Protein AF-A0A3B0YJM0-F1 (afdb_monomer_lite)

Organism: NCBI:txid652676

Sequence (112 aa):
MDLKSSLTISTIVLSGLIFSACSGKNTHDIKHDTTVNKKTHSAKWSYSGNTGPAHWGTLNPNYHACKAGQSQSPVNIYKTRKGKMPNLKFNYKPTTLNVHNNGHTLQLDYAA

Structure (mmCIF, N/CA/C/O backbone):
data_AF-A0A3B0YJM0-F1
#
_entry.id   AF-A0A3B0YJM0-F1
#
loop_
_atom_site.group_PDB
_atom_site.id
_atom_site.type_symbol
_atom_site.label_atom_id
_atom_site.label_alt_id
_atom_site.label_comp_id
_atom_site.label_asym_id
_atom_site.label_entity_id
_atom_site.label_seq_id
_atom_site.pdbx_PDB_ins_code
_atom_site.Cartn_x
_atom_site.Cartn_y
_atom_site.Cartn_z
_atom_site.occupancy
_atom_site.B_iso_or_equiv
_atom_site.auth_seq_id
_atom_site.auth_comp_id
_atom_site.auth_asym_id
_atom_site.auth_atom_id
_atom_site.pdbx_PDB_model_num
ATOM 1 N N . MET A 1 1 ? 72.817 43.423 -32.935 1.00 39.22 1 MET A N 1
ATOM 2 C CA . MET A 1 1 ? 73.658 42.717 -33.918 1.00 39.22 1 MET A CA 1
ATOM 3 C C . MET A 1 1 ? 73.279 41.254 -33.847 1.00 39.22 1 MET A C 1
ATOM 5 O O . MET A 1 1 ? 73.593 40.589 -32.869 1.00 39.22 1 MET A O 1
ATOM 9 N N . ASP A 1 2 ? 72.469 40.841 -34.814 1.00 43.03 2 ASP A N 1
ATOM 10 C CA . ASP A 1 2 ? 72.033 39.475 -35.091 1.00 43.03 2 ASP A CA 1
ATOM 11 C C . ASP A 1 2 ? 73.198 38.479 -35.205 1.00 43.03 2 ASP A C 1
ATOM 13 O O . ASP A 1 2 ? 74.245 38.845 -35.733 1.00 43.03 2 ASP A 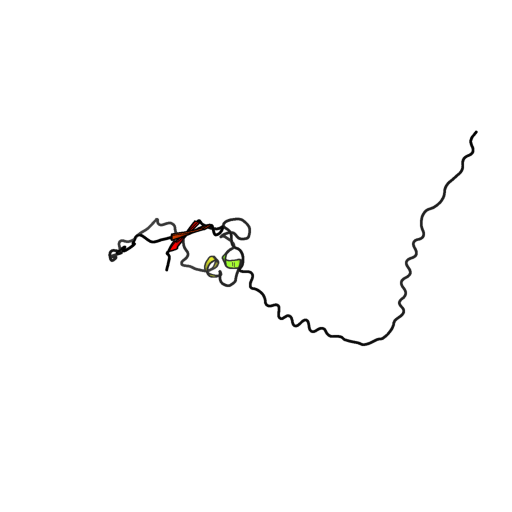O 1
ATOM 17 N N . LEU A 1 3 ? 72.961 37.198 -34.882 1.00 35.47 3 LEU A N 1
ATOM 18 C CA . LEU A 1 3 ? 72.942 36.176 -35.937 1.00 35.47 3 LEU A CA 1
ATOM 19 C C . LEU A 1 3 ? 72.152 34.914 -35.538 1.00 35.47 3 LEU A C 1
ATOM 21 O O . LEU A 1 3 ? 72.242 34.404 -34.428 1.00 35.47 3 LEU A O 1
ATOM 25 N N . LYS A 1 4 ? 71.345 34.475 -36.505 1.00 40.06 4 LYS A N 1
ATOM 26 C CA . LYS A 1 4 ? 70.346 33.396 -36.537 1.00 40.06 4 LYS A CA 1
ATOM 27 C C . LYS A 1 4 ? 70.970 31.996 -36.668 1.00 40.06 4 LYS A C 1
ATOM 29 O O . LYS A 1 4 ? 72.134 31.897 -37.042 1.00 40.06 4 LYS A O 1
ATOM 34 N N . SER A 1 5 ? 70.108 30.967 -36.554 1.00 43.41 5 SER A N 1
ATOM 35 C CA . SER A 1 5 ? 70.055 29.709 -37.355 1.00 43.41 5 SER A CA 1
ATOM 36 C C . SER A 1 5 ? 70.007 28.446 -36.471 1.00 43.41 5 SER A C 1
ATOM 38 O O . SER A 1 5 ? 70.718 28.397 -35.481 1.00 43.41 5 SER A O 1
ATOM 40 N N . SER A 1 6 ? 69.302 27.340 -36.733 1.00 40.91 6 SER A N 1
ATOM 41 C CA . SER A 1 6 ? 68.140 26.958 -37.552 1.00 40.91 6 SER A CA 1
ATOM 42 C C . SER A 1 6 ? 67.917 25.449 -37.296 1.00 40.91 6 SER A C 1
ATOM 44 O O . SER A 1 6 ? 68.867 24.690 -37.406 1.00 40.91 6 SER A O 1
ATOM 46 N N . LEU A 1 7 ? 66.676 25.054 -36.982 1.00 42.59 7 LEU A N 1
ATOM 47 C CA . LEU A 1 7 ? 65.919 23.850 -37.399 1.00 42.59 7 LEU A CA 1
ATOM 48 C C . LEU A 1 7 ? 66.512 22.408 -37.373 1.00 42.59 7 LEU A C 1
ATOM 50 O O . LEU A 1 7 ? 67.614 22.161 -37.843 1.00 42.59 7 LEU A O 1
ATOM 54 N N . THR A 1 8 ? 65.615 21.455 -37.031 1.00 41.00 8 THR A N 1
ATOM 55 C CA . THR A 1 8 ? 65.484 20.008 -37.399 1.00 41.00 8 THR A CA 1
ATOM 56 C C . THR A 1 8 ? 65.605 19.008 -36.230 1.00 41.00 8 THR A C 1
ATOM 58 O O . THR A 1 8 ? 66.390 19.242 -35.327 1.00 41.00 8 THR A O 1
ATOM 61 N N . ILE A 1 9 ? 64.889 17.875 -36.114 1.00 49.50 9 ILE A N 1
ATOM 62 C CA . ILE A 1 9 ? 63.734 17.239 -36.786 1.00 49.50 9 ILE A CA 1
ATOM 63 C C . ILE A 1 9 ? 63.152 16.208 -35.784 1.00 49.50 9 ILE A C 1
ATOM 65 O O . ILE A 1 9 ? 63.868 15.629 -34.973 1.00 49.50 9 ILE A O 1
ATOM 69 N N . SER A 1 10 ? 61.836 16.009 -35.854 1.00 50.41 10 SER A N 1
ATOM 70 C CA . SER A 1 10 ? 61.022 15.046 -35.104 1.00 50.41 10 SER A CA 1
ATOM 71 C C . SER A 1 10 ? 61.311 13.571 -35.460 1.00 50.41 10 SER A C 1
ATOM 73 O O . SER A 1 10 ? 61.774 13.272 -36.555 1.00 50.41 10 SER A O 1
ATOM 75 N N . THR A 1 11 ? 60.873 12.665 -34.577 1.00 48.12 11 THR A N 1
ATOM 76 C CA . THR A 1 11 ? 60.647 11.209 -34.743 1.00 48.12 11 THR A CA 1
ATOM 77 C C . THR A 1 11 ? 61.824 10.240 -34.543 1.00 48.12 11 THR A C 1
ATOM 79 O O . THR A 1 11 ? 62.684 10.080 -35.396 1.00 48.12 11 THR A O 1
ATOM 82 N N . ILE A 1 12 ? 61.755 9.458 -33.457 1.00 56.62 12 ILE A N 1
ATOM 83 C CA . ILE A 1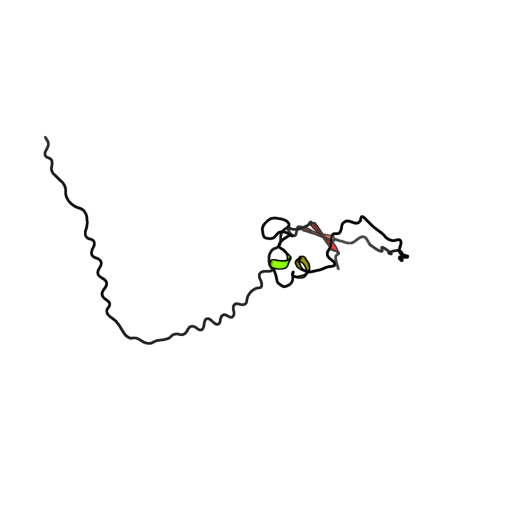 12 ? 62.174 8.049 -33.465 1.00 56.62 12 ILE A CA 1
ATOM 84 C C . ILE A 1 12 ? 61.015 7.236 -32.883 1.00 56.62 12 ILE A C 1
ATOM 86 O O . ILE A 1 12 ? 60.815 7.165 -31.673 1.00 56.62 12 ILE A O 1
ATOM 90 N N . VAL A 1 13 ? 60.224 6.650 -33.780 1.00 51.19 13 VAL A N 1
ATOM 91 C CA . VAL A 1 13 ? 59.418 5.467 -33.482 1.00 51.19 13 VAL A CA 1
ATOM 92 C C . VAL A 1 13 ? 60.362 4.283 -33.630 1.00 51.19 13 VAL A C 1
ATOM 94 O O . VAL A 1 13 ? 60.888 4.065 -34.718 1.00 51.19 13 VAL A O 1
ATOM 97 N N . LEU A 1 14 ? 60.551 3.494 -32.576 1.00 53.34 14 LEU A N 1
ATOM 98 C CA . LEU A 1 14 ? 61.002 2.120 -32.754 1.00 53.34 14 LEU A CA 1
ATOM 99 C C . LEU A 1 14 ? 60.220 1.207 -31.816 1.00 53.34 14 LEU A C 1
ATOM 101 O O . LEU A 1 14 ? 60.536 1.034 -30.642 1.00 53.34 14 LEU A O 1
ATOM 105 N N . SER A 1 15 ? 59.146 0.660 -32.381 1.00 54.91 15 SER A N 1
ATOM 106 C CA . SER A 1 15 ? 58.503 -0.551 -31.896 1.00 54.91 15 SER A CA 1
ATOM 107 C C . SER A 1 15 ? 59.524 -1.689 -31.929 1.00 54.91 15 SER A C 1
ATOM 109 O O . SER A 1 15 ? 60.170 -1.913 -32.952 1.00 54.91 15 SER A O 1
ATOM 111 N N . GLY A 1 16 ? 59.670 -2.389 -30.808 1.00 53.59 16 GLY A N 1
ATOM 112 C CA . GLY A 1 16 ? 60.558 -3.536 -30.658 1.00 53.59 16 GLY A CA 1
ATOM 113 C C . GLY A 1 16 ? 59.973 -4.535 -29.669 1.00 53.59 16 GLY A C 1
ATOM 114 O O . GLY A 1 16 ? 60.411 -4.619 -28.529 1.00 53.59 16 GLY A O 1
ATOM 115 N N . LEU A 1 17 ? 58.953 -5.273 -30.107 1.00 60.03 17 LEU A N 1
ATOM 116 C CA . LEU A 1 17 ? 58.517 -6.522 -29.486 1.00 60.03 17 LEU A CA 1
ATOM 117 C C . LEU A 1 17 ? 59.392 -7.653 -30.029 1.00 60.03 17 LEU A C 1
ATOM 119 O O . LEU A 1 17 ? 59.208 -8.005 -31.188 1.00 60.03 17 LEU A O 1
ATOM 123 N N . ILE A 1 18 ? 60.245 -8.267 -29.200 1.00 60.56 18 ILE A N 1
ATOM 124 C CA . ILE A 1 18 ? 60.467 -9.723 -29.250 1.00 60.56 18 ILE A CA 1
ATOM 125 C C . ILE A 1 18 ? 60.640 -10.262 -27.821 1.00 60.56 18 ILE A C 1
ATOM 127 O O . ILE A 1 18 ? 61.432 -9.766 -27.024 1.00 60.56 18 ILE A O 1
ATOM 131 N N . PHE A 1 19 ? 59.830 -11.279 -27.539 1.00 54.47 19 PHE A N 1
ATOM 132 C CA . PHE A 1 19 ? 59.729 -12.083 -26.328 1.00 54.47 19 PHE A CA 1
ATOM 133 C C . PHE A 1 19 ? 61.042 -12.792 -25.964 1.00 54.47 19 PHE A C 1
ATOM 135 O O . PHE A 1 19 ? 61.656 -13.432 -26.815 1.00 54.47 19 PHE A O 1
ATOM 142 N N . SER A 1 20 ? 61.378 -12.813 -24.672 1.00 66.31 20 SER A N 1
ATOM 143 C CA . SER A 1 20 ? 62.188 -13.882 -24.081 1.00 66.31 20 SER A CA 1
ATOM 144 C C . SER A 1 20 ? 61.392 -14.525 -22.947 1.00 66.31 20 SER A C 1
ATOM 146 O O . SER A 1 20 ? 60.925 -13.847 -22.032 1.00 66.31 20 SER A O 1
ATOM 148 N N . ALA A 1 21 ? 61.158 -15.827 -23.079 1.00 56.81 21 ALA A N 1
ATOM 149 C CA . ALA A 1 21 ? 60.352 -16.638 -22.184 1.00 56.81 21 ALA A CA 1
ATOM 150 C C . ALA A 1 21 ? 61.167 -17.099 -20.966 1.00 56.81 21 ALA A C 1
ATOM 152 O O . ALA A 1 21 ? 62.247 -17.662 -21.124 1.00 56.81 21 ALA A O 1
ATOM 153 N N . CYS A 1 22 ? 60.595 -16.969 -19.766 1.00 56.94 22 CYS A N 1
ATOM 154 C CA . CYS A 1 22 ? 61.020 -17.719 -18.585 1.00 56.94 22 CYS A CA 1
ATOM 155 C C . CYS A 1 22 ? 59.868 -18.625 -18.132 1.00 56.94 22 CYS A C 1
ATOM 157 O O . CYS A 1 22 ? 58.816 -18.149 -17.709 1.00 56.94 22 CYS A O 1
ATOM 159 N N . SER A 1 23 ? 60.071 -19.941 -18.229 1.00 56.78 23 SER A N 1
ATOM 160 C CA . SER A 1 23 ? 59.200 -20.953 -17.627 1.00 56.78 23 SER A CA 1
ATOM 161 C C . SER A 1 23 ? 59.398 -20.976 -16.113 1.00 56.78 23 SER A C 1
ATOM 163 O O . SER A 1 23 ? 60.462 -21.357 -15.633 1.00 56.78 23 SER A O 1
ATOM 165 N N . GLY A 1 24 ? 58.351 -20.633 -15.364 1.00 45.19 24 GLY A N 1
ATOM 166 C CA . GLY A 1 24 ? 58.265 -20.827 -13.919 1.00 45.19 24 GLY A CA 1
ATOM 167 C C . GLY A 1 24 ? 56.821 -21.111 -13.522 1.00 45.19 24 GLY A C 1
ATOM 168 O O . GLY A 1 24 ? 56.010 -20.197 -13.417 1.00 45.19 24 GLY A O 1
ATOM 169 N N . LYS A 1 25 ? 56.485 -22.392 -13.344 1.00 50.72 25 LYS A N 1
ATOM 170 C CA . LYS A 1 25 ? 55.190 -22.838 -12.820 1.00 50.72 25 LYS A CA 1
ATOM 171 C C . LYS A 1 25 ? 55.161 -22.580 -11.317 1.00 50.72 25 LYS A C 1
ATOM 173 O O . LYS A 1 25 ? 55.893 -23.241 -10.596 1.00 50.72 25 LYS A O 1
ATOM 178 N N . ASN A 1 26 ? 54.300 -21.674 -10.868 1.00 46.69 26 ASN A N 1
ATOM 179 C CA . ASN A 1 26 ? 53.717 -21.693 -9.527 1.00 46.69 26 ASN A CA 1
ATOM 180 C C . ASN A 1 26 ? 52.292 -21.157 -9.646 1.00 46.69 26 ASN A C 1
ATOM 182 O O . ASN A 1 26 ? 52.029 -19.964 -9.507 1.00 46.69 26 ASN A O 1
ATOM 186 N N . THR A 1 27 ? 51.380 -22.065 -9.976 1.00 46.06 27 THR A N 1
ATOM 187 C CA . THR A 1 27 ? 49.942 -21.887 -9.820 1.00 46.06 27 THR A CA 1
ATOM 188 C C . THR A 1 27 ? 49.675 -21.691 -8.331 1.00 46.06 27 THR A C 1
ATOM 190 O O . THR A 1 27 ? 49.580 -22.649 -7.571 1.00 46.06 27 THR A O 1
ATOM 193 N N . HIS A 1 28 ? 49.603 -20.440 -7.887 1.00 41.84 28 HIS A N 1
ATOM 194 C CA . HIS A 1 28 ? 48.853 -20.127 -6.683 1.00 41.84 28 HIS A CA 1
ATOM 195 C C . HIS A 1 28 ? 47.428 -19.868 -7.159 1.00 41.84 28 HIS A C 1
ATOM 197 O O . HIS A 1 28 ? 47.040 -18.731 -7.426 1.00 41.84 28 HIS A O 1
ATOM 203 N N . ASP A 1 29 ? 46.680 -20.957 -7.353 1.00 48.22 29 ASP A N 1
ATOM 204 C CA . ASP A 1 29 ? 45.232 -20.900 -7.487 1.00 48.22 29 ASP A CA 1
ATOM 205 C C . ASP A 1 29 ? 44.697 -20.305 -6.184 1.00 48.22 29 ASP A C 1
ATOM 207 O O . ASP A 1 29 ? 44.385 -21.009 -5.220 1.00 48.22 29 ASP A O 1
ATOM 211 N N . ILE A 1 30 ? 44.598 -18.976 -6.132 1.00 53.69 30 ILE A N 1
ATOM 212 C CA . ILE A 1 30 ? 43.620 -18.346 -5.266 1.00 53.69 30 ILE A CA 1
ATOM 213 C C . ILE A 1 30 ? 42.298 -18.846 -5.824 1.00 53.69 30 ILE A C 1
ATOM 215 O O . ILE A 1 30 ? 41.769 -18.316 -6.802 1.00 53.69 30 ILE A O 1
ATOM 219 N N . LYS A 1 31 ? 41.770 -19.906 -5.205 1.00 45.56 31 LYS A N 1
ATOM 220 C CA . LYS A 1 31 ? 40.335 -20.115 -5.179 1.00 45.56 31 LYS A CA 1
ATOM 221 C C . LYS A 1 31 ? 39.785 -18.802 -4.645 1.00 45.56 31 LYS A C 1
ATOM 223 O O . LYS A 1 31 ? 39.775 -18.568 -3.440 1.00 45.56 31 LYS A O 1
ATOM 228 N N . HIS A 1 32 ? 39.356 -17.929 -5.551 1.00 41.28 32 HIS A N 1
ATOM 229 C CA . HIS A 1 32 ? 38.241 -17.060 -5.265 1.00 41.28 32 HIS A CA 1
ATOM 230 C C . HIS A 1 32 ? 37.107 -18.031 -4.962 1.00 41.28 32 HIS A C 1
ATOM 232 O O . HIS A 1 32 ? 36.358 -18.437 -5.852 1.00 41.28 32 HIS A O 1
ATOM 238 N N . ASP A 1 33 ? 37.053 -18.474 -3.702 1.00 48.78 33 ASP A N 1
ATOM 239 C CA . ASP A 1 33 ? 35.824 -18.908 -3.086 1.00 48.78 33 ASP A CA 1
ATOM 240 C C . ASP A 1 33 ? 34.889 -17.726 -3.268 1.00 48.78 33 ASP A C 1
ATOM 242 O O . ASP A 1 33 ? 34.869 -16.753 -2.519 1.00 48.78 33 ASP A O 1
ATOM 246 N N . THR A 1 34 ? 34.181 -17.773 -4.385 1.00 45.69 34 THR A N 1
ATOM 247 C CA . THR A 1 34 ? 33.078 -16.897 -4.693 1.00 45.69 34 THR A CA 1
ATOM 248 C C . THR A 1 34 ? 31.918 -17.438 -3.867 1.00 45.69 34 THR A C 1
ATOM 250 O O . THR A 1 34 ? 30.833 -17.695 -4.375 1.00 45.69 34 THR A O 1
ATOM 253 N N . THR A 1 35 ? 32.104 -17.507 -2.548 1.00 47.62 35 THR A N 1
ATOM 254 C CA . THR A 1 35 ? 31.082 -17.059 -1.622 1.00 47.62 35 THR A CA 1
ATOM 255 C C . THR A 1 35 ? 30.937 -15.552 -1.843 1.00 47.62 35 THR A C 1
ATOM 257 O O . THR A 1 35 ? 31.170 -14.714 -0.974 1.00 47.62 35 THR A O 1
ATOM 260 N N . VAL A 1 36 ? 30.468 -15.180 -3.044 1.00 49.19 36 VAL A N 1
ATOM 261 C CA . VAL A 1 36 ? 29.607 -14.017 -3.178 1.00 49.19 36 VAL A CA 1
ATOM 262 C C . VAL A 1 36 ? 28.422 -14.399 -2.317 1.00 49.19 36 VAL A C 1
ATOM 264 O O . VAL A 1 36 ? 27.460 -15.027 -2.760 1.00 49.19 36 VAL A O 1
ATOM 267 N N . ASN A 1 37 ? 28.528 -14.049 -1.036 1.00 50.22 37 ASN A N 1
ATOM 268 C CA . ASN A 1 37 ? 27.395 -13.693 -0.229 1.00 50.22 37 ASN A CA 1
ATOM 269 C C . ASN A 1 37 ? 26.735 -12.587 -1.039 1.00 50.22 37 ASN A C 1
ATOM 271 O O . ASN A 1 37 ? 27.091 -11.409 -0.951 1.00 50.22 37 ASN A O 1
ATOM 275 N N . LYS A 1 38 ? 25.868 -13.012 -1.962 1.00 43.50 38 LYS A N 1
ATOM 276 C CA . LYS A 1 38 ? 24.978 -12.159 -2.709 1.00 43.50 38 LYS A CA 1
ATOM 277 C C . LYS A 1 38 ? 24.080 -11.630 -1.612 1.00 43.50 38 LYS A C 1
ATOM 279 O O . LYS A 1 38 ? 23.017 -12.189 -1.367 1.00 43.50 38 LYS A O 1
ATOM 284 N N . LYS A 1 39 ? 24.538 -10.582 -0.914 1.00 42.16 39 LYS A N 1
ATOM 285 C CA . LYS A 1 39 ? 23.657 -9.657 -0.229 1.00 42.16 39 LYS A CA 1
ATOM 286 C C . LYS A 1 39 ? 22.651 -9.339 -1.308 1.00 42.16 39 LYS A C 1
ATOM 288 O O . LYS A 1 39 ? 22.977 -8.683 -2.297 1.00 42.16 39 LYS A O 1
ATOM 293 N N . THR A 1 40 ? 21.475 -9.938 -1.196 1.00 46.28 40 THR A N 1
ATOM 294 C CA . THR A 1 40 ? 20.344 -9.623 -2.037 1.00 46.28 40 THR A CA 1
ATOM 295 C C . THR A 1 40 ? 20.086 -8.164 -1.738 1.00 46.28 40 THR A C 1
ATOM 297 O O . THR A 1 40 ? 19.440 -7.836 -0.746 1.00 46.28 40 THR A O 1
ATOM 300 N N . HIS A 1 41 ? 20.699 -7.275 -2.519 1.00 51.88 41 HIS A N 1
ATOM 301 C CA . HIS A 1 41 ? 20.314 -5.886 -2.553 1.00 51.88 41 HIS A CA 1
ATOM 302 C C . HIS A 1 41 ? 18.835 -5.944 -2.903 1.00 51.88 41 HIS A C 1
ATOM 304 O O . HIS A 1 41 ? 18.481 -6.306 -4.026 1.00 51.88 41 HIS A O 1
ATOM 310 N N . SER A 1 42 ? 17.984 -5.742 -1.892 1.00 65.88 42 SER A N 1
ATOM 311 C CA . SER A 1 42 ? 16.544 -5.661 -2.082 1.00 65.88 42 SER A CA 1
ATOM 312 C C . SER A 1 42 ? 16.333 -4.688 -3.231 1.00 65.88 42 SER A C 1
ATOM 314 O O . SER A 1 42 ? 16.883 -3.581 -3.205 1.00 65.88 42 SER A O 1
ATOM 316 N N . ALA A 1 43 ? 15.689 -5.152 -4.300 1.00 79.38 43 ALA A N 1
ATOM 317 C CA . ALA A 1 43 ? 15.626 -4.373 -5.520 1.00 79.38 43 ALA A CA 1
ATOM 318 C C . ALA A 1 43 ? 14.836 -3.100 -5.212 1.00 79.38 43 ALA A C 1
ATOM 320 O O . ALA A 1 43 ? 13.675 -3.168 -4.810 1.00 79.38 43 ALA A O 1
ATOM 321 N N . LYS A 1 44 ? 15.491 -1.942 -5.329 1.00 91.69 44 LYS A N 1
ATOM 322 C CA . LYS A 1 44 ? 14.870 -0.660 -5.000 1.00 91.69 44 LYS A CA 1
ATOM 323 C C . LYS A 1 44 ? 13.755 -0.382 -6.002 1.00 91.69 44 LYS A C 1
ATOM 325 O O . LYS A 1 44 ? 14.005 -0.352 -7.204 1.00 91.69 44 LYS A O 1
ATOM 330 N N . TRP A 1 45 ? 12.549 -0.171 -5.497 1.00 97.00 45 TRP A N 1
ATOM 331 C CA . TRP A 1 45 ? 11.398 0.281 -6.267 1.00 97.00 45 TRP A CA 1
ATOM 332 C C . TRP A 1 45 ? 11.153 1.773 -6.011 1.00 97.00 45 TRP A C 1
ATOM 334 O O . TRP A 1 45 ? 11.627 2.340 -5.028 1.00 97.00 45 TRP A O 1
ATOM 344 N N . SER A 1 46 ? 10.428 2.426 -6.907 1.00 97.19 46 SER A N 1
ATOM 345 C CA . SER A 1 46 ? 10.004 3.823 -6.791 1.00 97.19 46 SER A CA 1
ATOM 346 C C . SER A 1 46 ? 8.612 3.993 -7.404 1.00 97.19 46 SER A C 1
ATOM 348 O O . SER A 1 46 ? 8.037 3.044 -7.936 1.00 97.19 46 SER A O 1
ATOM 350 N N . TYR A 1 47 ? 8.070 5.210 -7.365 1.00 97.69 47 TYR A N 1
ATOM 351 C CA . TYR A 1 47 ? 6.821 5.548 -8.058 1.00 97.69 47 TYR A CA 1
ATOM 352 C C . TYR A 1 47 ? 7.031 6.078 -9.486 1.00 97.69 47 TYR A C 1
ATOM 354 O O . TYR A 1 47 ? 6.060 6.373 -10.176 1.00 97.69 47 TYR A O 1
ATOM 362 N N . SER A 1 48 ? 8.276 6.196 -9.955 1.00 97.00 48 SER A N 1
ATOM 363 C CA . SER A 1 48 ? 8.603 6.814 -11.246 1.00 97.00 48 SER A CA 1
ATOM 364 C C . SER A 1 48 ? 9.892 6.266 -11.867 1.00 97.00 48 SER A C 1
ATOM 366 O O . SER A 1 48 ? 10.762 5.731 -11.178 1.00 97.00 48 SER A O 1
ATOM 368 N N . GLY A 1 49 ? 10.023 6.417 -13.187 1.00 97.00 49 GLY A N 1
ATOM 369 C CA . GLY A 1 49 ? 11.196 5.982 -13.949 1.00 97.00 49 GLY A CA 1
ATOM 370 C C . GLY A 1 49 ? 11.340 4.460 -14.040 1.00 97.00 49 GLY A C 1
ATOM 371 O O . GLY A 1 49 ? 10.370 3.715 -13.911 1.00 97.00 49 GLY A O 1
ATOM 372 N N . ASN A 1 50 ? 12.576 3.998 -14.242 1.00 97.19 50 ASN A N 1
ATOM 373 C CA . ASN A 1 50 ? 12.891 2.594 -14.551 1.00 97.19 50 ASN A CA 1
ATOM 374 C C . ASN A 1 50 ? 12.665 1.621 -13.379 1.00 97.19 50 ASN A C 1
ATOM 376 O O . ASN A 1 50 ? 12.685 0.409 -13.569 1.00 97.19 50 ASN A O 1
ATOM 380 N N . THR A 1 51 ? 12.436 2.137 -12.171 1.00 97.38 51 THR A N 1
ATOM 381 C CA . THR A 1 51 ? 12.046 1.351 -10.988 1.00 97.38 51 THR A CA 1
ATOM 382 C C . THR A 1 51 ? 10.592 1.606 -10.575 1.00 97.38 51 THR A C 1
ATOM 384 O O . THR A 1 51 ? 10.186 1.232 -9.475 1.00 97.38 51 THR A O 1
ATOM 387 N N . GLY A 1 52 ? 9.813 2.248 -11.454 1.00 98.12 52 GLY A N 1
ATOM 388 C CA . GLY A 1 52 ? 8.410 2.597 -11.254 1.00 98.12 52 GLY A CA 1
ATOM 389 C C . GLY A 1 52 ? 7.430 1.419 -11.379 1.00 98.12 52 GLY A C 1
ATOM 390 O O . GLY A 1 52 ? 7.834 0.311 -11.742 1.00 98.12 52 GLY A O 1
ATOM 391 N N . PRO A 1 53 ? 6.123 1.659 -11.145 1.00 98.00 53 PRO A N 1
ATOM 392 C CA . PRO A 1 53 ? 5.095 0.616 -11.072 1.00 98.00 53 PRO A CA 1
ATOM 393 C C . PRO A 1 53 ? 5.018 -0.313 -12.286 1.00 98.00 53 PRO A C 1
ATOM 395 O O . PRO A 1 53 ? 4.852 -1.519 -12.126 1.00 98.00 53 PRO A O 1
ATOM 398 N N . ALA A 1 54 ? 5.228 0.222 -13.494 1.00 97.88 54 ALA A N 1
ATOM 399 C CA . ALA A 1 54 ? 5.248 -0.562 -14.732 1.00 97.88 54 ALA A CA 1
ATOM 400 C C . ALA A 1 54 ? 6.350 -1.645 -14.762 1.00 97.88 54 ALA A C 1
ATOM 402 O O . ALA A 1 54 ? 6.273 -2.578 -15.561 1.00 97.88 54 ALA A O 1
ATOM 403 N N . HIS A 1 55 ? 7.360 -1.540 -13.891 1.00 97.94 55 HIS A N 1
ATOM 404 C CA . HIS A 1 55 ? 8.532 -2.416 -13.852 1.00 97.94 55 HIS A CA 1
ATOM 405 C C . HIS A 1 55 ? 8.667 -3.224 -12.554 1.00 97.94 55 HIS A C 1
ATOM 407 O O . HIS A 1 55 ? 9.534 -4.094 -12.487 1.00 97.94 55 HIS A O 1
ATOM 413 N N . TRP A 1 56 ? 7.833 -3.004 -11.527 1.00 97.81 56 TRP A N 1
ATOM 414 C CA . TRP A 1 56 ? 8.013 -3.625 -10.202 1.00 97.81 56 TRP A CA 1
ATOM 415 C C . TRP A 1 56 ? 8.167 -5.147 -10.251 1.00 97.81 56 TRP A C 1
ATOM 417 O O . TRP A 1 56 ? 9.087 -5.691 -9.638 1.00 97.81 56 TRP A O 1
ATOM 427 N N . GLY A 1 57 ? 7.345 -5.834 -11.048 1.00 97.56 57 GLY A N 1
ATOM 428 C CA . GLY A 1 57 ? 7.401 -7.294 -11.151 1.00 97.56 57 GLY A CA 1
ATOM 429 C C . GLY A 1 57 ? 8.632 -7.859 -11.866 1.00 97.56 57 GLY A C 1
ATOM 430 O O . GLY A 1 57 ? 8.812 -9.073 -11.869 1.00 97.56 57 GLY A O 1
ATOM 431 N N . THR A 1 58 ? 9.483 -7.013 -12.457 1.00 96.62 58 THR A N 1
ATOM 432 C CA . THR A 1 58 ? 10.771 -7.419 -13.048 1.00 96.62 58 THR A CA 1
ATOM 433 C C . THR A 1 58 ? 11.976 -7.061 -12.180 1.00 96.62 58 THR A C 1
ATOM 435 O O . THR A 1 58 ? 13.071 -7.540 -12.457 1.00 96.62 58 THR A O 1
ATOM 438 N N . LEU A 1 59 ? 11.803 -6.238 -11.137 1.00 96.44 59 LEU A N 1
ATOM 439 C CA . LEU A 1 59 ? 12.913 -5.776 -10.292 1.00 96.44 59 LEU A CA 1
ATOM 440 C C . LEU A 1 59 ? 13.475 -6.895 -9.408 1.00 96.44 59 LEU A C 1
ATOM 442 O O . LEU A 1 59 ? 14.680 -6.965 -9.172 1.00 96.44 59 LEU A O 1
ATOM 446 N N . ASN A 1 60 ? 12.603 -7.769 -8.907 1.00 96.19 60 ASN A N 1
ATOM 447 C CA . ASN A 1 60 ? 12.964 -8.888 -8.046 1.00 96.19 60 ASN A CA 1
ATOM 448 C C . ASN A 1 60 ? 12.034 -10.080 -8.326 1.00 96.19 60 ASN A C 1
ATOM 450 O O . ASN A 1 60 ? 10.828 -9.861 -8.459 1.00 96.19 60 ASN A O 1
ATOM 454 N N . PRO A 1 61 ? 12.533 -11.332 -8.349 1.00 95.31 61 PRO A N 1
ATOM 455 C CA . PRO A 1 61 ? 11.683 -12.517 -8.495 1.00 95.31 61 PRO A CA 1
ATOM 456 C C . PRO A 1 61 ? 10.530 -12.591 -7.480 1.00 95.31 61 PRO A C 1
ATOM 458 O O . PRO A 1 61 ? 9.432 -13.018 -7.828 1.00 95.31 61 PRO A O 1
ATOM 461 N N . ASN A 1 62 ? 10.733 -12.096 -6.254 1.00 96.50 62 ASN A N 1
ATOM 462 C CA . ASN A 1 62 ? 9.704 -12.069 -5.209 1.00 96.50 62 ASN A CA 1
ATOM 463 C C . ASN A 1 62 ? 8.563 -11.079 -5.505 1.00 96.50 62 ASN A C 1
ATOM 465 O O . ASN A 1 62 ? 7.526 -11.131 -4.850 1.00 96.50 62 ASN A O 1
ATOM 469 N N . TYR A 1 63 ? 8.727 -10.178 -6.480 1.00 97.00 63 TYR A N 1
ATOM 470 C CA . TYR A 1 63 ? 7.718 -9.187 -6.871 1.00 97.00 63 TYR A CA 1
ATOM 471 C C . TYR A 1 63 ? 6.890 -9.640 -8.080 1.00 97.00 63 TYR A C 1
ATOM 473 O O . TYR A 1 63 ? 6.099 -8.864 -8.609 1.00 97.00 63 TYR A O 1
ATOM 481 N N . HIS A 1 64 ? 7.027 -10.896 -8.523 1.00 96.75 64 HIS A N 1
ATOM 482 C CA . HIS A 1 64 ? 6.353 -11.432 -9.712 1.00 96.75 64 HIS A CA 1
ATOM 483 C C . HIS A 1 64 ? 4.834 -11.170 -9.743 1.00 96.75 64 HIS A C 1
ATOM 485 O O . HIS A 1 64 ? 4.267 -10.906 -10.807 1.00 96.75 64 HIS A O 1
ATOM 491 N N . ALA A 1 65 ? 4.176 -11.169 -8.577 1.00 97.88 65 ALA A N 1
ATOM 492 C CA . ALA A 1 65 ? 2.752 -10.857 -8.455 1.00 97.88 65 ALA A CA 1
ATOM 493 C C . ALA A 1 65 ? 2.385 -9.468 -9.016 1.00 97.88 65 ALA A C 1
ATOM 495 O O . ALA A 1 65 ? 1.320 -9.333 -9.608 1.00 97.88 65 ALA A O 1
ATOM 496 N N . CYS A 1 66 ? 3.280 -8.477 -8.939 1.00 97.75 66 CYS A N 1
ATOM 497 C CA . CYS A 1 66 ? 3.057 -7.139 -9.497 1.00 97.75 66 CYS A CA 1
ATOM 498 C C . CYS A 1 66 ? 2.958 -7.135 -11.034 1.00 97.75 66 CYS A C 1
ATOM 500 O O . CYS A 1 66 ? 2.458 -6.173 -11.606 1.00 97.75 66 CYS A O 1
ATOM 502 N N . LYS A 1 67 ? 3.449 -8.186 -11.709 1.00 97.31 67 LYS A N 1
ATOM 503 C CA . LYS A 1 67 ? 3.376 -8.346 -13.171 1.00 97.31 67 LYS A CA 1
ATOM 504 C C . LYS A 1 67 ? 2.302 -9.344 -13.603 1.00 97.31 67 LYS A C 1
ATOM 506 O O . LYS A 1 67 ? 1.612 -9.097 -14.585 1.00 97.31 67 LYS A O 1
ATOM 511 N N . ALA A 1 68 ? 2.203 -10.484 -12.921 1.00 97.56 68 ALA A N 1
ATOM 512 C CA . ALA A 1 68 ? 1.376 -11.615 -13.358 1.00 97.56 68 ALA A CA 1
ATOM 513 C C . ALA A 1 68 ? 0.171 -11.907 -12.446 1.00 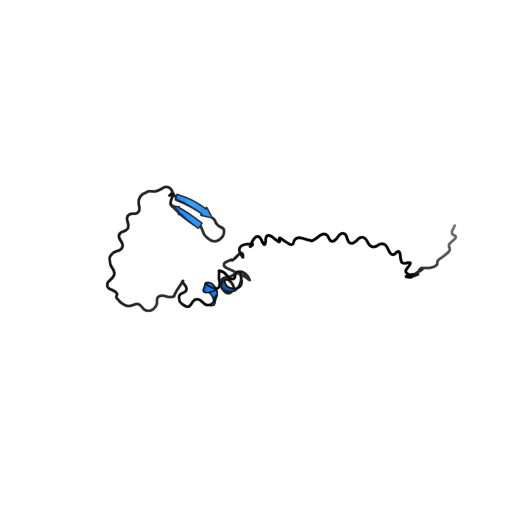97.56 68 ALA A C 1
ATOM 515 O O . ALA A 1 68 ? -0.616 -12.810 -12.734 1.00 97.56 68 ALA A O 1
ATOM 516 N N . GLY A 1 69 ? 0.026 -11.190 -11.330 1.00 97.56 69 GLY A N 1
ATOM 517 C CA . GLY A 1 69 ? -1.103 -11.353 -10.420 1.00 97.56 69 GLY A CA 1
ATOM 518 C C . GLY A 1 69 ? -2.411 -10.880 -11.054 1.00 97.56 69 GLY A C 1
ATOM 519 O O . GLY A 1 69 ? -2.463 -9.830 -11.682 1.00 97.56 69 GLY A O 1
ATOM 520 N N . GLN A 1 70 ? -3.489 -11.640 -10.856 1.00 98.00 70 GLN A N 1
ATOM 521 C CA . GLN A 1 70 ? -4.812 -11.334 -11.428 1.00 98.00 70 GLN A CA 1
ATOM 522 C C . GLN A 1 70 ? -5.754 -10.623 -10.443 1.00 98.00 70 GLN A C 1
ATOM 524 O O . GLN A 1 70 ? -6.847 -10.199 -10.804 1.00 98.00 70 GLN A O 1
ATOM 529 N N . SER A 1 71 ? -5.337 -10.485 -9.186 1.00 97.75 71 SER A N 1
ATOM 530 C CA . SER A 1 71 ? -6.104 -9.840 -8.114 1.00 97.75 71 SER A CA 1
ATOM 531 C C . SER A 1 71 ? -5.248 -8.770 -7.441 1.00 97.75 71 SER A C 1
ATOM 533 O O . SER A 1 71 ? -4.874 -8.893 -6.279 1.00 97.75 71 SER A O 1
ATOM 535 N N . GLN A 1 72 ? -4.840 -7.771 -8.225 1.00 97.88 72 GLN A N 1
ATOM 536 C CA . GLN A 1 72 ? -4.023 -6.650 -7.760 1.00 97.88 72 GLN A CA 1
ATOM 537 C C . GLN A 1 72 ? -4.895 -5.485 -7.280 1.00 97.88 72 GLN A C 1
ATOM 539 O O . GLN A 1 72 ? -6.046 -5.335 -7.684 1.00 97.88 72 GLN A O 1
ATOM 544 N N . SER A 1 73 ? -4.294 -4.645 -6.445 1.00 97.69 73 SER A N 1
ATOM 545 C CA . SER A 1 73 ? -4.846 -3.374 -5.980 1.00 97.69 73 SER A CA 1
ATOM 546 C C . SER A 1 73 ? -3.898 -2.234 -6.376 1.00 97.69 73 SER A C 1
ATOM 548 O O . SER A 1 73 ? -2.705 -2.491 -6.549 1.00 97.69 73 SER A O 1
ATOM 550 N N . PRO A 1 74 ? -4.373 -0.976 -6.463 1.00 97.25 74 PRO A N 1
ATOM 551 C CA . PRO A 1 74 ? -5.767 -0.536 -6.329 1.00 97.25 74 PRO A CA 1
ATOM 552 C C . PRO A 1 74 ? -6.630 -0.895 -7.552 1.00 97.25 74 PRO A C 1
ATOM 554 O O . PRO A 1 74 ? -6.113 -1.225 -8.615 1.00 97.25 74 PRO A O 1
ATOM 557 N N . VAL A 1 75 ? -7.956 -0.799 -7.405 1.00 97.12 75 VAL A N 1
ATOM 558 C CA . VAL A 1 75 ? -8.928 -0.970 -8.501 1.00 97.12 75 VAL A CA 1
ATOM 559 C C . VAL A 1 75 ? -9.864 0.230 -8.588 1.00 97.12 75 VAL A C 1
ATOM 561 O O . VAL A 1 75 ? -10.161 0.873 -7.583 1.00 97.12 75 VAL A O 1
ATOM 564 N N . ASN A 1 76 ? -10.376 0.506 -9.786 1.00 98.06 76 ASN A N 1
ATOM 565 C CA . ASN A 1 76 ? -11.470 1.455 -9.956 1.00 98.06 76 ASN A CA 1
ATOM 566 C C . ASN A 1 76 ? -12.798 0.797 -9.540 1.00 98.06 76 ASN A C 1
ATOM 568 O O . ASN A 1 76 ? -13.211 -0.198 -10.140 1.00 98.06 76 ASN A O 1
ATOM 572 N N . ILE A 1 77 ? -13.480 1.343 -8.532 1.00 97.25 77 ILE A N 1
ATOM 573 C CA . ILE A 1 77 ? -14.766 0.826 -8.047 1.00 97.25 77 ILE A CA 1
ATOM 574 C C . ILE A 1 77 ? -15.903 1.526 -8.799 1.00 97.25 77 ILE A C 1
ATOM 576 O O . ILE A 1 77 ? -16.408 2.556 -8.366 1.00 97.25 77 ILE A O 1
ATOM 580 N N . TYR A 1 78 ? -16.327 0.948 -9.923 1.00 97.38 78 TYR A N 1
ATOM 581 C CA . TYR A 1 78 ? -17.432 1.475 -10.744 1.00 97.38 78 TYR A CA 1
ATOM 582 C C . TYR A 1 78 ? -18.687 0.588 -10.725 1.00 97.38 78 TYR A C 1
ATOM 584 O O . TYR A 1 78 ? -19.769 1.024 -11.114 1.00 97.38 78 TYR A O 1
ATOM 592 N N . LYS A 1 79 ? -18.563 -0.666 -10.272 1.00 97.12 79 LYS A N 1
ATOM 593 C CA . LYS A 1 79 ? -19.668 -1.624 -10.161 1.00 97.12 79 LYS A CA 1
ATOM 594 C C . LYS A 1 79 ? -19.586 -2.358 -8.834 1.00 97.12 79 LYS A C 1
ATOM 596 O O . LYS A 1 79 ? -18.548 -2.909 -8.482 1.00 97.12 79 LYS A O 1
ATOM 601 N N . THR A 1 80 ? -20.701 -2.399 -8.116 1.00 96.56 80 THR A N 1
ATOM 602 C CA . THR A 1 80 ? -20.803 -3.055 -6.810 1.00 96.56 80 THR A CA 1
ATOM 603 C C . THR A 1 80 ? -22.014 -3.982 -6.772 1.00 96.56 80 THR A C 1
ATOM 605 O O . THR A 1 80 ? -22.913 -3.914 -7.612 1.00 96.56 80 THR A O 1
ATOM 608 N N . ARG A 1 81 ? -22.028 -4.897 -5.802 1.00 96.62 81 ARG A N 1
ATOM 609 C CA . ARG A 1 81 ? -23.176 -5.757 -5.495 1.00 96.62 81 ARG A CA 1
ATOM 610 C C . ARG A 1 81 ? -23.469 -5.625 -4.010 1.00 96.62 81 ARG A C 1
ATOM 612 O O . ARG A 1 81 ? -22.542 -5.619 -3.204 1.00 96.62 81 ARG A O 1
ATOM 619 N N . LYS A 1 82 ? -24.748 -5.547 -3.638 1.00 96.00 82 LYS A N 1
ATOM 620 C CA . LYS A 1 82 ? -25.138 -5.577 -2.225 1.00 96.00 82 LYS A CA 1
ATOM 621 C C . LYS A 1 82 ? -24.831 -6.964 -1.659 1.00 96.00 82 LYS A C 1
ATOM 623 O O . LYS A 1 82 ? -25.392 -7.954 -2.119 1.00 96.00 82 LYS A O 1
ATOM 628 N N . GLY A 1 83 ? -23.942 -7.021 -0.675 1.00 94.31 83 GLY A N 1
ATOM 629 C CA . GLY A 1 83 ? -23.685 -8.209 0.135 1.00 94.31 83 GLY A CA 1
ATOM 630 C C . GLY A 1 83 ? -24.231 -8.009 1.544 1.00 94.31 83 GLY A C 1
ATOM 631 O O . GLY A 1 83 ? -24.222 -6.890 2.055 1.00 94.31 83 GLY A O 1
ATOM 632 N N . LYS A 1 84 ? -24.695 -9.085 2.186 1.00 95.88 84 LYS A N 1
ATOM 633 C CA . LYS A 1 84 ? -24.921 -9.077 3.636 1.00 95.88 84 LYS A CA 1
ATOM 634 C C . LYS A 1 84 ? -23.554 -9.199 4.307 1.00 95.88 84 LYS A C 1
ATOM 636 O O . LYS A 1 84 ? -22.936 -10.254 4.229 1.00 95.88 84 LYS A O 1
ATOM 641 N N . MET A 1 85 ? -23.076 -8.115 4.906 1.00 95.25 85 MET A N 1
ATOM 642 C CA . MET A 1 85 ? -21.781 -8.055 5.584 1.00 95.25 85 MET A CA 1
ATOM 643 C C . MET A 1 85 ? -22.000 -7.775 7.074 1.00 95.25 85 MET A C 1
ATOM 645 O O . MET A 1 85 ? -22.896 -6.996 7.406 1.00 95.25 85 MET A O 1
ATOM 649 N N . PRO A 1 86 ? -21.228 -8.401 7.977 1.00 95.56 86 PRO A N 1
ATOM 650 C CA . PRO A 1 86 ? -21.268 -8.047 9.388 1.00 95.56 86 PRO A CA 1
ATOM 651 C C . PRO A 1 86 ? -20.710 -6.635 9.593 1.00 95.56 86 PRO A C 1
ATOM 653 O O . PRO A 1 86 ? -19.825 -6.188 8.863 1.00 95.56 86 PRO A O 1
ATOM 656 N N . ASN A 1 87 ? -21.192 -5.948 10.626 1.00 96.19 87 ASN A N 1
ATOM 657 C CA . ASN A 1 87 ? -20.614 -4.670 11.023 1.00 96.19 87 ASN A CA 1
ATOM 658 C C . ASN A 1 87 ? -19.196 -4.888 11.558 1.00 96.19 87 ASN A C 1
ATOM 660 O O . ASN A 1 87 ? -18.986 -5.688 12.474 1.00 96.19 87 ASN A O 1
ATOM 664 N N . LEU A 1 88 ? -18.234 -4.140 11.021 1.00 97.19 88 LEU A N 1
ATOM 665 C CA . LEU A 1 88 ? -16.895 -4.069 11.590 1.00 97.19 88 LEU A CA 1
ATOM 666 C C . LEU A 1 88 ? -16.969 -3.361 12.946 1.00 97.19 88 LEU A C 1
ATOM 668 O O . LEU A 1 88 ? -17.506 -2.258 13.057 1.00 97.19 88 LEU A O 1
ATOM 672 N N . LYS A 1 89 ? -16.437 -4.002 13.989 1.00 97.44 89 LYS A N 1
ATOM 673 C CA . LYS A 1 89 ? -16.282 -3.387 15.309 1.00 97.44 89 LYS A CA 1
ATOM 674 C C . LYS A 1 89 ? -14.901 -2.755 15.391 1.00 97.44 89 LYS A C 1
ATOM 676 O O . LYS A 1 89 ? -13.898 -3.462 15.397 1.00 97.44 89 LYS A O 1
ATOM 681 N N . PHE A 1 90 ? -14.856 -1.435 15.491 1.00 96.25 90 PHE A N 1
ATOM 682 C CA . PHE A 1 90 ? -13.617 -0.700 15.713 1.00 96.25 90 PHE A CA 1
ATOM 683 C C . PHE A 1 90 ? -13.422 -0.490 17.215 1.00 96.25 90 PHE A C 1
ATOM 685 O O . PHE A 1 90 ? -14.273 0.101 17.874 1.00 96.25 90 PHE A O 1
ATOM 692 N N . ASN A 1 91 ? -12.310 -0.976 17.762 1.00 95.38 91 ASN A N 1
ATOM 693 C CA . ASN A 1 91 ? -11.946 -0.790 19.170 1.00 95.38 91 ASN A CA 1
ATOM 694 C C . ASN A 1 91 ? -10.555 -0.154 19.294 1.00 95.38 91 ASN A C 1
ATOM 696 O O . ASN A 1 91 ? -9.725 -0.595 20.085 1.00 95.38 91 ASN A O 1
ATOM 700 N N . TYR A 1 92 ? -10.285 0.867 18.479 1.00 93.94 92 TYR A N 1
ATOM 701 C CA . TYR A 1 92 ? -9.067 1.660 18.615 1.00 93.94 92 TYR A CA 1
ATOM 702 C C . TYR A 1 92 ? -9.065 2.394 19.961 1.00 93.94 92 TYR A C 1
ATOM 704 O O . TYR A 1 92 ? -10.110 2.836 20.447 1.00 93.94 92 TYR A O 1
ATOM 712 N N . LYS A 1 93 ? -7.887 2.518 20.568 1.00 94.19 93 LYS A N 1
ATOM 713 C CA . LYS A 1 93 ? -7.659 3.262 21.809 1.00 94.19 93 LYS A CA 1
ATOM 714 C C . LYS A 1 93 ? -6.604 4.333 21.560 1.00 94.19 93 LYS A C 1
ATOM 716 O O . LYS A 1 93 ? -5.795 4.156 20.647 1.00 94.19 93 LYS A O 1
ATOM 721 N N . PRO A 1 94 ? -6.591 5.420 22.351 1.00 94.88 94 PRO A N 1
ATOM 722 C CA . PRO A 1 94 ? -5.433 6.298 22.400 1.00 94.88 94 PRO A CA 1
ATOM 723 C C . PRO A 1 94 ? -4.179 5.454 22.628 1.00 94.88 94 PRO A C 1
ATOM 725 O O . PRO A 1 94 ? -4.132 4.646 23.554 1.00 94.88 94 PRO A O 1
ATOM 728 N N . THR A 1 95 ? -3.208 5.600 21.740 1.00 93.62 95 THR A N 1
ATOM 729 C CA . THR A 1 95 ? -1.955 4.854 21.773 1.00 93.62 95 THR A CA 1
ATOM 730 C C . THR A 1 95 ? -0.840 5.742 21.250 1.00 93.62 95 THR A C 1
ATOM 732 O O . THR A 1 95 ? -1.081 6.647 20.444 1.00 93.62 95 THR A O 1
ATOM 735 N N . THR A 1 96 ? 0.374 5.494 21.717 1.00 95.56 96 THR A N 1
ATOM 736 C CA . THR A 1 96 ? 1.566 6.155 21.195 1.00 95.56 96 THR A CA 1
ATOM 737 C C . THR A 1 96 ? 1.857 5.617 19.797 1.00 95.56 96 THR A C 1
ATOM 739 O O . THR A 1 96 ? 1.855 4.406 19.576 1.00 95.56 96 THR A O 1
ATOM 742 N N . LEU A 1 97 ? 2.109 6.523 18.853 1.00 95.62 97 LEU A N 1
ATOM 743 C CA . LEU A 1 97 ? 2.454 6.188 17.475 1.00 95.62 97 LEU A CA 1
ATOM 744 C C . LEU A 1 97 ? 3.882 6.631 17.180 1.00 95.62 97 LEU A C 1
ATOM 746 O O . LEU A 1 97 ? 4.271 7.748 17.530 1.00 95.62 97 LEU A O 1
ATOM 750 N N . ASN A 1 98 ? 4.634 5.781 16.489 1.00 95.94 98 ASN A N 1
ATOM 751 C CA . ASN A 1 98 ? 5.934 6.151 15.942 1.00 95.94 98 ASN A CA 1
ATOM 752 C C . ASN A 1 98 ? 5.755 6.607 14.495 1.00 95.94 98 ASN A C 1
ATOM 754 O O . ASN A 1 98 ? 5.125 5.917 13.695 1.00 95.94 98 ASN A O 1
ATOM 758 N N . VAL A 1 99 ? 6.283 7.783 14.162 1.00 96.94 99 VAL A N 1
ATOM 759 C CA . VAL A 1 99 ? 6.129 8.375 12.828 1.00 96.94 99 VAL A CA 1
ATOM 760 C C . VAL A 1 99 ? 7.417 8.203 12.037 1.00 96.94 99 VAL A C 1
ATOM 762 O O . VAL A 1 99 ? 8.489 8.619 12.476 1.00 96.94 99 VAL A O 1
ATOM 765 N N . HIS A 1 100 ? 7.300 7.640 10.837 1.00 97.44 100 HIS A N 1
A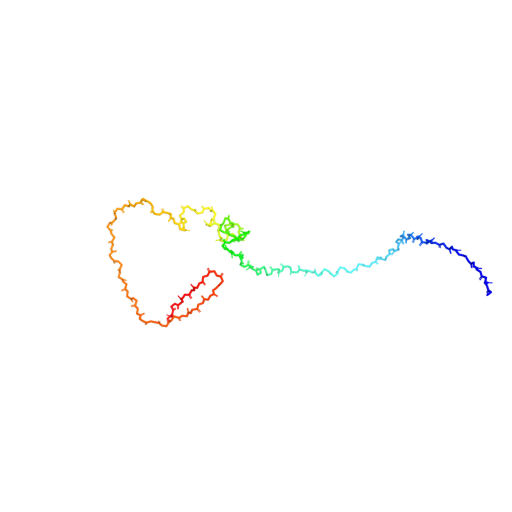TOM 766 C CA . HIS A 1 100 ? 8.420 7.369 9.947 1.00 97.44 100 HIS A CA 1
ATOM 767 C C . HIS A 1 100 ? 8.161 7.944 8.558 1.00 97.44 100 HIS A C 1
ATOM 769 O O . HIS A 1 100 ? 7.121 7.699 7.955 1.00 97.44 100 HIS A O 1
ATOM 775 N N . ASN A 1 101 ? 9.137 8.663 8.008 1.00 97.75 101 ASN A N 1
ATOM 776 C CA . ASN A 1 101 ? 9.208 8.894 6.570 1.00 97.75 101 ASN A CA 1
ATOM 777 C C . ASN A 1 101 ? 10.166 7.858 5.976 1.00 97.75 101 ASN A C 1
ATOM 779 O O . ASN A 1 101 ? 11.375 7.949 6.181 1.00 97.75 101 ASN A O 1
ATOM 783 N N . ASN A 1 102 ? 9.633 6.866 5.265 1.00 96.00 102 ASN A N 1
ATOM 784 C CA . ASN A 1 102 ? 10.435 5.775 4.699 1.00 96.00 102 ASN A CA 1
ATOM 785 C C . ASN A 1 102 ? 10.872 6.033 3.242 1.00 96.00 102 ASN A C 1
ATOM 787 O O . ASN A 1 102 ? 11.346 5.119 2.571 1.00 96.00 102 ASN A O 1
ATOM 791 N N . GLY A 1 103 ? 10.692 7.259 2.738 1.00 97.06 103 GLY A N 1
ATOM 792 C CA . GLY A 1 103 ? 10.983 7.634 1.350 1.00 97.06 103 GLY A CA 1
ATOM 793 C C . GLY A 1 103 ? 9.890 7.250 0.345 1.00 97.06 103 GLY A C 1
ATOM 794 O O . GLY A 1 103 ? 9.943 7.691 -0.801 1.00 97.06 103 GLY A O 1
ATOM 795 N N . HIS A 1 104 ? 8.882 6.481 0.766 1.00 97.00 104 HIS A N 1
ATOM 796 C CA . HIS A 1 104 ? 7.747 6.072 -0.065 1.00 97.00 104 HIS A CA 1
ATOM 797 C C . HIS A 1 104 ? 6.398 6.554 0.483 1.00 97.00 104 HIS A C 1
ATOM 799 O O . HIS A 1 104 ? 5.460 6.759 -0.284 1.00 97.00 104 HIS A O 1
ATOM 805 N N . THR A 1 105 ? 6.291 6.726 1.800 1.00 97.44 105 THR A N 1
ATOM 806 C CA . THR A 1 105 ? 5.126 7.282 2.493 1.00 97.44 105 THR A CA 1
ATOM 807 C C . THR A 1 105 ? 5.541 7.853 3.851 1.00 97.44 105 THR A C 1
ATOM 809 O O . THR A 1 105 ? 6.621 7.549 4.368 1.00 97.44 105 THR A O 1
ATOM 812 N N . LEU A 1 106 ? 4.651 8.638 4.457 1.00 97.56 106 LEU A N 1
ATOM 813 C CA . LEU A 1 106 ? 4.620 8.787 5.909 1.00 97.56 106 LEU A CA 1
ATOM 814 C C . LEU A 1 106 ? 3.878 7.580 6.493 1.00 97.56 106 LEU A C 1
ATOM 816 O O . LEU A 1 106 ? 2.773 7.257 6.057 1.00 97.56 106 LEU A O 1
ATOM 820 N N . GLN A 1 107 ? 4.508 6.891 7.432 1.00 97.56 107 GLN A N 1
ATOM 821 C CA . GLN A 1 107 ? 4.007 5.692 8.091 1.00 97.56 107 GLN A CA 1
ATOM 822 C C . GLN A 1 107 ? 3.871 5.973 9.586 1.00 97.56 107 GLN A C 1
ATOM 824 O O . GLN A 1 107 ? 4.755 6.584 10.185 1.00 97.56 107 GLN A O 1
ATOM 829 N N . LEU A 1 108 ? 2.746 5.557 10.165 1.00 96.62 108 LEU A N 1
ATOM 830 C CA . LEU A 1 108 ? 2.483 5.647 11.596 1.00 96.62 108 LEU A CA 1
ATOM 831 C C . LEU A 1 108 ? 2.388 4.226 12.141 1.00 96.62 108 LEU A C 1
ATOM 833 O O . LEU A 1 108 ? 1.412 3.523 11.873 1.00 96.62 108 LEU A O 1
ATOM 837 N N . ASP A 1 109 ? 3.403 3.816 12.888 1.00 95.69 109 ASP A N 1
ATOM 838 C CA . ASP A 1 109 ? 3.459 2.497 13.498 1.00 95.69 109 ASP A CA 1
ATOM 839 C C . ASP A 1 109 ? 2.781 2.525 14.862 1.00 95.69 109 ASP A C 1
ATOM 841 O O . ASP A 1 109 ? 3.073 3.372 15.711 1.00 95.69 109 ASP A O 1
A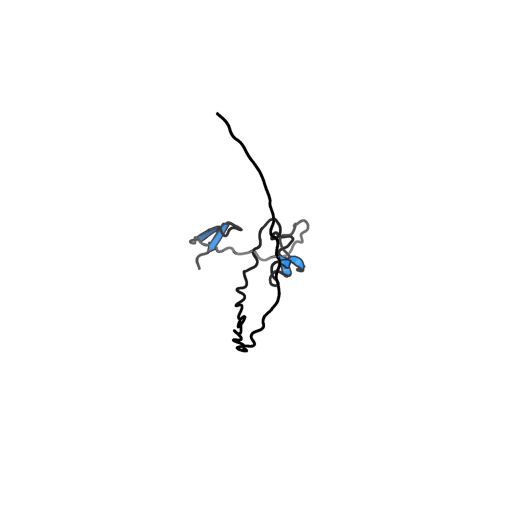TOM 845 N N . TYR A 1 110 ? 1.873 1.575 15.070 1.00 93.88 110 TYR A N 1
ATOM 846 C CA . TYR A 1 110 ? 1.280 1.327 16.375 1.00 93.88 110 TYR A CA 1
ATOM 847 C C . TYR A 1 110 ? 2.347 0.742 17.300 1.00 93.88 110 TYR A C 1
ATOM 849 O O . TYR A 1 110 ? 3.005 -0.235 16.940 1.00 93.88 110 TYR A O 1
ATOM 857 N N . ALA A 1 111 ? 2.513 1.327 18.488 1.00 80.81 111 ALA A N 1
ATOM 858 C CA . ALA A 1 111 ? 3.297 0.691 19.539 1.00 80.81 111 ALA A CA 1
ATOM 859 C C . ALA A 1 111 ? 2.683 -0.682 19.877 1.00 80.81 111 ALA A C 1
ATOM 861 O O . ALA A 1 111 ? 1.458 -0.792 19.989 1.00 80.81 111 ALA A O 1
ATOM 862 N N . ALA A 1 112 ? 3.539 -1.708 19.954 1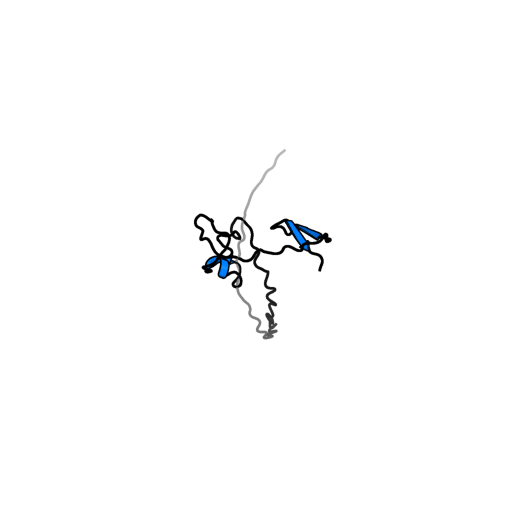.00 63.03 112 ALA A N 1
ATOM 863 C CA . ALA A 1 112 ? 3.162 -3.084 20.278 1.00 63.03 112 ALA A CA 1
ATOM 864 C C . ALA A 1 112 ? 2.634 -3.220 21.712 1.00 63.03 112 ALA A C 1
ATOM 866 O O . ALA A 1 112 ? 3.137 -2.486 22.594 1.00 63.03 112 ALA A O 1
#

InterPro domains:
  IPR001148 Alpha carbonic anhydrase domain [PF00194] (52-110)
  IPR001148 Alpha carbonic anhydrase domain [PS51144] (43-112)
  IPR036398 Alpha carbonic anhydrase domain superfamily [G3DSA:3.10.200.10] (42-112)
  IPR036398 Alpha carbonic anhydrase domain superfamily [SSF51069] (44-109)

Radius of gyration: 35.19 Å; chains: 1; bounding box: 99×66×60 Å

pLDDT: mean 78.25, std 23.26, range [35.47, 98.12]

Foldseek 3Di:
DDDDDDDDDDDDDDDDDDDDDDDDDDPPPPPPPPPPPVPVPPQDADCDDPRHLVCVCVSDVVSVCSPPPPDDDDDDPPDDDDDDDDDDDDDDDDFDWDWDDPVHDTDTDGDD

Secondary structure (DSSP, 8-state):
-----------------------------------------PPPP-SSGGGSGGGHHHH-GGGTHHHH-SS-S------------PPP--------EEEEE-SS-EEEEEP-